Protein AF-A0A7I8CRF8-F1 (afdb_monomer)

Radius of gyration: 24.78 Å; Cα contacts (8 Å, |Δi|>4): 11; chains: 1; bounding box: 46×64×40 Å

Structure (mmCIF, N/CA/C/O backbone):
data_AF-A0A7I8CRF8-F1
#
_entry.id   AF-A0A7I8CRF8-F1
#
loop_
_atom_site.group_PDB
_atom_site.id
_atom_site.type_symbol
_atom_site.label_atom_id
_atom_site.label_alt_id
_atom_site.label_comp_id
_atom_site.label_asym_id
_atom_site.label_entity_id
_atom_site.label_seq_id
_atom_site.pdbx_PDB_ins_code
_atom_site.Cartn_x
_atom_site.Cartn_y
_atom_site.Cartn_z
_atom_site.occupancy
_atom_site.B_iso_or_equiv
_atom_site.auth_seq_id
_atom_site.auth_comp_id
_atom_site.auth_asym_id
_atom_site.auth_atom_id
_atom_site.pdbx_PDB_model_num
ATOM 1 N N . MET A 1 1 ? 6.081 2.551 10.876 1.00 61.94 1 MET A N 1
ATOM 2 C CA . MET A 1 1 ? 5.309 3.681 11.427 1.00 61.94 1 MET A CA 1
ATOM 3 C C . MET A 1 1 ? 3.916 3.158 11.685 1.00 61.94 1 MET A C 1
ATOM 5 O O . MET A 1 1 ? 3.297 2.678 10.746 1.00 61.94 1 MET A O 1
ATOM 9 N N . LEU A 1 2 ? 3.495 3.136 12.945 1.00 68.44 2 LEU A N 1
ATOM 10 C CA . LEU A 1 2 ? 2.118 2.809 13.303 1.00 68.44 2 LEU A CA 1
ATOM 11 C C . LEU A 1 2 ? 1.291 4.089 13.162 1.00 68.44 2 LEU A C 1
ATOM 13 O O . LEU A 1 2 ? 1.771 5.153 13.547 1.00 68.44 2 LEU A O 1
ATOM 17 N N . MET A 1 3 ? 0.104 3.992 12.561 1.00 83.19 3 MET A N 1
ATOM 18 C CA . MET A 1 3 ? -0.789 5.147 12.383 1.00 83.19 3 MET A CA 1
ATOM 19 C C . MET A 1 3 ? -1.726 5.363 13.582 1.00 83.19 3 MET A C 1
ATOM 21 O O . MET A 1 3 ? -2.337 6.417 13.696 1.00 83.19 3 MET A O 1
ATOM 25 N N . ALA A 1 4 ? -1.793 4.390 14.494 1.00 89.00 4 ALA A N 1
ATOM 26 C CA . ALA A 1 4 ? -2.470 4.466 15.783 1.00 89.00 4 ALA A CA 1
ATOM 27 C C . ALA A 1 4 ? -1.865 3.427 16.746 1.00 89.00 4 ALA A C 1
ATOM 29 O O . ALA A 1 4 ? -1.195 2.485 16.306 1.00 89.00 4 ALA A O 1
ATOM 30 N N . GLU A 1 5 ? -2.101 3.588 18.050 1.00 90.75 5 GLU A N 1
ATOM 31 C CA . GLU A 1 5 ? -1.760 2.554 19.035 1.00 90.75 5 GLU A CA 1
ATOM 32 C C . GLU A 1 5 ? -2.701 1.347 18.844 1.00 90.75 5 GLU A C 1
ATOM 34 O O . GLU A 1 5 ? -3.915 1.538 18.735 1.00 90.75 5 GLU A O 1
ATOM 39 N N . PRO A 1 6 ? -2.184 0.106 18.779 1.00 90.44 6 PRO A N 1
ATOM 40 C CA . PRO A 1 6 ? -3.030 -1.074 18.659 1.00 90.44 6 PRO A CA 1
ATOM 41 C C . PRO A 1 6 ? -3.899 -1.270 19.905 1.00 90.44 6 PRO A C 1
ATOM 43 O O . PRO A 1 6 ? -3.421 -1.139 21.033 1.00 90.44 6 PRO A O 1
ATOM 46 N N . LEU A 1 7 ? -5.153 -1.683 19.711 1.00 92.25 7 LEU A N 1
ATOM 47 C CA . LEU A 1 7 ? -5.987 -2.178 20.803 1.00 92.25 7 LEU A CA 1
ATOM 48 C C . LEU A 1 7 ? -5.454 -3.547 21.250 1.00 92.25 7 L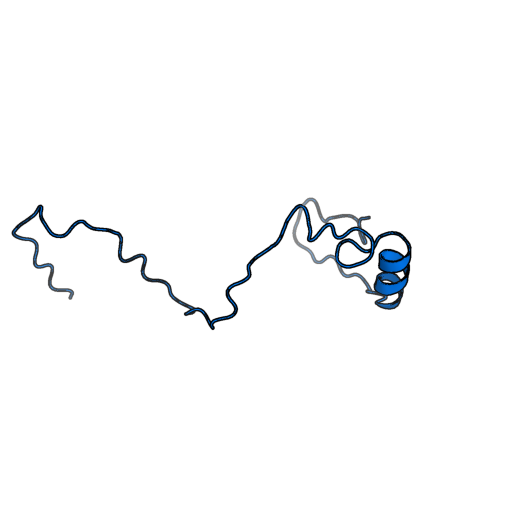EU A C 1
ATOM 50 O O . LEU A 1 7 ? -5.532 -4.525 20.510 1.00 92.25 7 LEU A O 1
ATOM 54 N N . ARG A 1 8 ? -4.849 -3.608 22.442 1.00 93.44 8 ARG A N 1
ATOM 55 C CA . ARG A 1 8 ? -4.158 -4.816 22.941 1.00 93.44 8 ARG A CA 1
ATOM 56 C C . ARG A 1 8 ? -5.023 -5.714 23.827 1.00 93.44 8 ARG A C 1
ATOM 58 O O . ARG A 1 8 ? -4.598 -6.818 24.156 1.00 93.44 8 ARG A O 1
ATOM 65 N N . SER A 1 9 ? -6.194 -5.246 24.246 1.00 94.25 9 SER A N 1
ATOM 66 C CA . SER A 1 9 ? -7.130 -5.986 25.094 1.00 94.25 9 SER A CA 1
ATOM 67 C C . SER A 1 9 ? -8.550 -5.432 24.963 1.00 94.25 9 SER A C 1
ATOM 69 O O . SER A 1 9 ? -8.732 -4.255 24.656 1.00 94.25 9 SER A O 1
ATOM 71 N N . GLY A 1 10 ? -9.546 -6.281 25.243 1.00 93.00 10 GLY A N 1
ATOM 72 C CA . GLY A 1 10 ? -10.965 -5.933 25.113 1.00 93.00 10 GLY A CA 1
ATOM 73 C C . GLY A 1 10 ? -11.454 -5.900 23.661 1.00 93.00 10 GLY A C 1
ATOM 74 O O . GLY A 1 10 ? -10.715 -6.227 22.735 1.00 93.00 10 GLY A O 1
ATOM 75 N N . GLU A 1 11 ? -12.719 -5.523 23.482 1.00 92.94 11 GLU A N 1
ATOM 76 C CA . GLU A 1 11 ? -13.354 -5.334 22.174 1.00 92.94 11 GLU A CA 1
ATOM 77 C C . GLU A 1 11 ? -13.393 -3.844 21.816 1.00 92.94 11 GLU A C 1
ATOM 79 O O . GLU A 1 11 ? -13.591 -2.993 22.687 1.00 92.94 11 GLU A O 1
ATOM 84 N N . GLY A 1 12 ? -13.207 -3.519 20.537 1.00 93.12 12 GLY A N 1
ATOM 85 C CA . GLY A 1 12 ? -13.258 -2.145 20.046 1.00 93.12 12 GLY A CA 1
ATOM 86 C C . GLY A 1 12 ? -12.672 -1.984 18.646 1.00 93.12 12 GLY A C 1
ATOM 87 O O . GLY A 1 12 ? -12.093 -2.913 18.084 1.00 93.12 12 GLY A O 1
ATOM 88 N N . GLU A 1 13 ? -12.813 -0.779 18.098 1.00 93.88 13 GLU A N 1
ATOM 89 C CA . GLU A 1 13 ? -12.317 -0.409 16.772 1.00 93.88 13 GLU A CA 1
ATOM 90 C C . GLU A 1 13 ? -11.226 0.660 16.879 1.00 93.88 13 GLU A C 1
ATOM 92 O O . GLU A 1 13 ? -11.313 1.587 17.686 1.00 93.88 13 GLU A O 1
ATOM 97 N N . VAL A 1 14 ? -10.198 0.543 16.037 1.00 93.50 14 VAL A N 1
ATOM 98 C CA . VAL A 1 14 ? -9.169 1.573 15.862 1.00 93.50 14 VAL A CA 1
ATOM 99 C C . VAL A 1 14 ? -9.438 2.268 14.536 1.00 93.50 14 VAL A C 1
ATOM 101 O O . VAL A 1 14 ? -9.236 1.686 13.471 1.00 93.50 14 VAL A O 1
ATOM 104 N N . ILE A 1 15 ? -9.905 3.511 14.611 1.00 92.69 15 ILE A N 1
ATOM 105 C CA . ILE A 1 15 ? -10.230 4.336 13.445 1.00 92.69 15 ILE A CA 1
ATOM 106 C C . ILE A 1 15 ? -9.074 5.305 13.200 1.00 92.69 15 ILE A C 1
ATOM 108 O O . ILE A 1 15 ? -8.556 5.910 14.140 1.00 92.69 15 ILE A O 1
ATOM 112 N N . VAL A 1 16 ? -8.666 5.452 11.940 1.00 93.81 16 VAL A N 1
ATOM 113 C CA . VAL A 1 16 ? -7.602 6.374 11.541 1.00 93.81 16 VAL A CA 1
ATOM 114 C C . VAL A 1 16 ? -7.895 6.994 10.181 1.00 93.81 16 VAL A C 1
ATOM 116 O O . VAL A 1 16 ? -8.360 6.312 9.267 1.00 93.81 16 VAL A O 1
ATOM 119 N N . ASP A 1 17 ? -7.577 8.279 10.050 1.00 93.25 17 ASP A N 1
ATOM 120 C CA . ASP A 1 17 ? -7.627 8.987 8.778 1.00 93.25 17 ASP A CA 1
ATOM 121 C C . ASP A 1 17 ? -6.363 8.713 7.963 1.00 93.25 17 ASP A C 1
ATOM 123 O O . ASP A 1 17 ? -5.234 8.816 8.454 1.00 93.25 17 ASP A O 1
ATOM 127 N N . LEU A 1 18 ? -6.553 8.382 6.689 1.00 92.88 18 LEU A N 1
ATOM 128 C CA . LEU A 1 18 ? -5.459 8.137 5.761 1.00 92.88 18 LEU A CA 1
ATOM 129 C C . LEU A 1 18 ? -5.269 9.348 4.852 1.00 92.88 18 LEU A C 1
ATOM 131 O O . LEU A 1 18 ? -6.132 9.672 4.039 1.00 92.88 18 LEU A O 1
ATOM 135 N N . ASP A 1 19 ? -4.098 9.972 4.943 1.00 92.00 19 ASP A N 1
ATOM 136 C CA . ASP A 1 19 ? -3.648 10.944 3.952 1.00 92.00 19 ASP A CA 1
ATOM 137 C C . ASP A 1 19 ? -2.836 10.233 2.862 1.00 92.00 19 ASP A C 1
ATOM 139 O O . ASP A 1 19 ? -1.670 9.867 3.047 1.00 92.00 19 ASP A O 1
ATOM 143 N N . PHE A 1 20 ? -3.456 10.038 1.698 1.00 92.75 20 PHE A N 1
ATOM 144 C CA . PHE A 1 20 ? -2.817 9.370 0.567 1.00 92.75 20 PHE A CA 1
ATOM 145 C C . PHE A 1 20 ? -1.650 10.163 -0.036 1.00 92.75 20 PHE A C 1
ATOM 147 O O . PHE A 1 20 ? -0.787 9.552 -0.666 1.00 92.75 20 PHE A O 1
ATOM 154 N N . SER A 1 21 ? -1.540 11.475 0.208 1.00 92.44 21 SER A N 1
ATOM 155 C CA . SER A 1 21 ? -0.388 12.267 -0.257 1.00 92.44 21 SER A CA 1
ATOM 156 C C . SER A 1 21 ? 0.934 11.801 0.373 1.00 92.44 21 SER A C 1
ATOM 158 O O . SER A 1 21 ? 2.017 11.958 -0.201 1.00 92.44 21 SER A O 1
ATOM 160 N N . LEU A 1 22 ? 0.857 11.149 1.538 1.00 91.25 22 LEU A N 1
ATOM 161 C CA . LEU A 1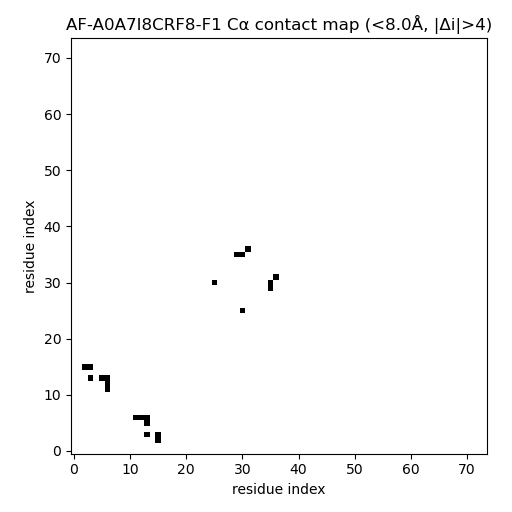 22 ? 2.013 10.585 2.225 1.00 91.25 22 LEU A CA 1
ATOM 162 C C . LEU A 1 22 ? 2.626 9.396 1.473 1.00 91.25 22 LEU A C 1
ATOM 164 O O . LEU A 1 22 ? 3.810 9.108 1.665 1.00 91.25 22 LEU A O 1
ATOM 168 N N . ILE A 1 23 ? 1.868 8.729 0.595 1.00 91.75 23 ILE A N 1
ATOM 169 C CA . ILE A 1 23 ? 2.372 7.625 -0.235 1.00 91.75 23 ILE A CA 1
ATOM 170 C C . ILE A 1 23 ? 3.440 8.140 -1.197 1.00 91.75 23 ILE A C 1
ATOM 172 O O . ILE A 1 23 ? 4.529 7.565 -1.272 1.00 91.75 23 ILE A O 1
ATOM 176 N N . ASP A 1 24 ? 3.164 9.243 -1.890 1.00 92.94 24 ASP A N 1
ATOM 177 C CA . ASP A 1 24 ? 4.093 9.812 -2.866 1.00 92.94 24 ASP A CA 1
ATOM 178 C C . ASP A 1 24 ? 5.362 10.305 -2.175 1.00 92.94 24 ASP A C 1
ATOM 180 O O . ASP A 1 24 ? 6.475 9.952 -2.572 1.00 92.94 24 ASP A O 1
ATOM 184 N N . ARG A 1 25 ? 5.205 11.008 -1.045 1.00 91.56 25 ARG A N 1
ATOM 185 C CA . ARG A 1 25 ? 6.339 11.424 -0.209 1.00 91.56 25 ARG A CA 1
ATOM 186 C C . ARG A 1 25 ? 7.177 10.227 0.252 1.00 91.56 25 ARG A C 1
ATOM 188 O O . ARG A 1 25 ? 8.404 10.307 0.261 1.00 91.56 25 ARG A O 1
ATOM 195 N N . ARG A 1 26 ? 6.548 9.105 0.618 1.00 91.25 26 ARG A N 1
ATOM 196 C CA . ARG A 1 26 ? 7.257 7.890 1.048 1.00 91.25 26 ARG A CA 1
ATOM 197 C C . ARG A 1 26 ? 8.019 7.223 -0.096 1.00 91.25 26 ARG A C 1
ATOM 199 O O . ARG A 1 26 ? 9.128 6.742 0.151 1.00 91.25 26 ARG A O 1
ATOM 206 N N . LYS A 1 27 ? 7.450 7.204 -1.305 1.00 91.62 27 LYS A N 1
ATOM 207 C CA . LYS A 1 27 ? 8.090 6.665 -2.516 1.00 91.62 27 LYS A CA 1
ATOM 208 C C . LYS A 1 27 ? 9.282 7.508 -2.964 1.00 91.62 27 LYS A C 1
ATOM 210 O O . LYS A 1 27 ? 10.289 6.941 -3.364 1.00 91.62 27 LYS A O 1
ATOM 215 N N . MET A 1 28 ? 9.230 8.835 -2.806 1.00 89.75 28 MET A N 1
ATOM 216 C CA . MET A 1 28 ? 10.385 9.706 -3.082 1.00 89.75 28 MET A CA 1
ATOM 217 C C . MET A 1 28 ? 11.611 9.348 -2.235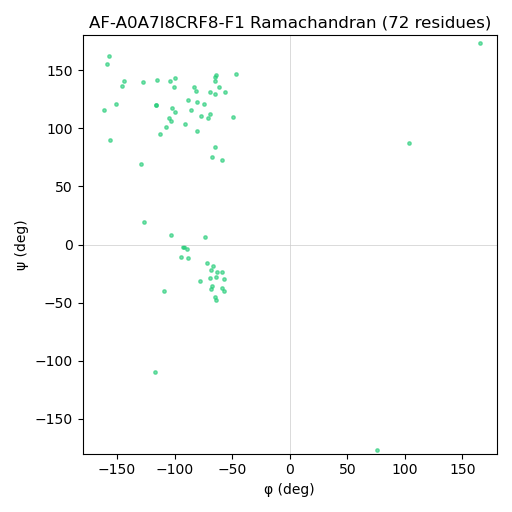 1.00 89.75 28 MET A C 1
ATOM 219 O O . MET A 1 28 ? 12.737 9.434 -2.713 1.00 89.75 28 MET A O 1
ATOM 223 N N . LEU A 1 29 ? 11.396 8.959 -0.974 1.00 91.69 29 LEU A N 1
ATOM 224 C CA . LEU A 1 29 ? 12.483 8.581 -0.069 1.00 91.69 29 LEU A CA 1
ATOM 225 C C . LEU A 1 29 ? 13.010 7.170 -0.349 1.00 91.69 29 LEU A C 1
ATOM 227 O O . LEU A 1 29 ? 14.183 6.899 -0.116 1.00 91.69 29 LEU A O 1
ATOM 231 N N . MET A 1 30 ? 12.146 6.262 -0.809 1.00 89.19 30 MET A N 1
ATOM 232 C CA . MET A 1 30 ? 12.532 4.911 -1.208 1.00 89.19 30 MET A CA 1
ATOM 233 C C . MET A 1 30 ? 11.441 4.302 -2.089 1.00 89.19 30 MET A C 1
ATOM 235 O O . MET A 1 30 ? 10.336 4.025 -1.615 1.00 89.19 30 MET A O 1
ATOM 239 N N . ASP A 1 31 ? 11.790 4.035 -3.342 1.00 90.94 31 ASP A N 1
ATOM 240 C CA . ASP A 1 31 ? 10.924 3.360 -4.303 1.00 90.94 31 ASP A CA 1
ATOM 241 C C . ASP A 1 31 ? 11.485 1.977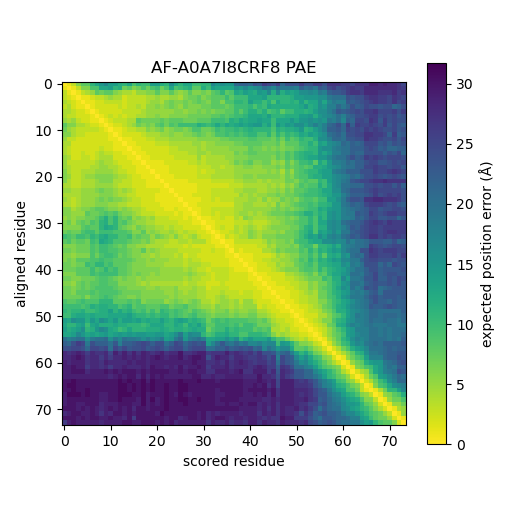 -4.653 1.00 90.94 31 ASP A C 1
ATOM 243 O O . ASP A 1 31 ? 12.359 1.834 -5.514 1.00 90.94 31 ASP A O 1
ATOM 247 N N . SER A 1 32 ? 10.988 0.952 -3.957 1.00 85.62 32 SER A N 1
ATOM 248 C CA . SER A 1 32 ? 11.428 -0.434 -4.144 1.00 85.62 32 SER A CA 1
ATOM 249 C C . SER A 1 32 ? 11.114 -0.983 -5.534 1.00 85.62 32 SER A C 1
ATOM 251 O O . SER A 1 32 ? 11.853 -1.840 -5.997 1.00 85.62 32 SER A O 1
ATOM 253 N N . ALA A 1 33 ? 10.065 -0.491 -6.204 1.00 86.38 33 ALA A N 1
ATOM 254 C CA . ALA A 1 33 ? 9.699 -0.924 -7.552 1.00 86.38 33 ALA A CA 1
ATOM 255 C C . ALA A 1 33 ? 10.320 -0.047 -8.666 1.00 86.38 33 ALA A C 1
ATOM 257 O O . ALA A 1 33 ? 10.130 -0.321 -9.852 1.00 86.38 33 ALA A O 1
ATOM 258 N N . GLY A 1 34 ? 11.060 1.002 -8.306 1.00 87.38 34 GLY A N 1
ATOM 259 C CA . GLY A 1 34 ? 11.708 1.919 -9.245 1.00 87.38 34 GLY A CA 1
ATOM 260 C C . GLY A 1 34 ? 13.225 1.888 -9.124 1.00 87.38 34 GLY A C 1
ATOM 261 O O . GLY A 1 34 ? 13.866 0.913 -9.500 1.00 87.38 34 GLY A O 1
ATOM 262 N N . HIS A 1 35 ? 13.821 2.961 -8.600 1.00 89.31 35 HIS A N 1
ATOM 263 C CA . HIS A 1 35 ? 15.281 3.151 -8.548 1.00 89.31 35 HIS A CA 1
ATOM 264 C C . HIS A 1 35 ? 16.042 2.026 -7.821 1.00 89.31 35 HIS A C 1
ATOM 266 O O . HIS A 1 35 ? 17.203 1.729 -8.128 1.00 89.31 35 HIS A O 1
ATOM 272 N N . TYR A 1 36 ? 15.387 1.394 -6.850 1.00 90.00 36 TYR A N 1
ATOM 273 C CA . TYR A 1 36 ? 15.976 0.304 -6.081 1.00 90.00 36 TYR A CA 1
ATOM 274 C C . TYR A 1 36 ? 15.744 -1.075 -6.702 1.00 90.00 36 TYR A C 1
ATOM 276 O O . TYR A 1 36 ? 16.310 -2.047 -6.204 1.00 90.00 36 TYR A O 1
ATOM 284 N N . ASN A 1 37 ? 14.983 -1.178 -7.797 1.00 91.50 37 ASN A N 1
ATOM 285 C CA . ASN A 1 37 ? 14.900 -2.434 -8.527 1.00 91.50 37 ASN A CA 1
ATOM 286 C C . ASN A 1 37 ? 16.259 -2.794 -9.147 1.00 91.50 37 ASN A C 1
ATOM 288 O O . ASN A 1 37 ? 17.032 -1.935 -9.583 1.00 91.50 37 ASN A O 1
ATOM 292 N N . ARG A 1 38 ? 16.546 -4.098 -9.156 1.00 93.00 38 ARG A N 1
ATOM 293 C CA . ARG A 1 38 ? 17.729 -4.725 -9.763 1.00 93.00 38 ARG A CA 1
ATOM 294 C C . ARG A 1 38 ? 17.263 -5.867 -10.669 1.00 93.00 38 ARG A C 1
ATOM 296 O O . ARG A 1 38 ? 17.411 -7.033 -10.296 1.00 93.00 38 ARG A O 1
ATOM 303 N N . PRO A 1 39 ? 16.611 -5.551 -11.804 1.00 91.56 39 PRO A N 1
ATOM 304 C CA . PRO A 1 39 ? 16.043 -6.559 -12.703 1.00 91.56 39 PRO A CA 1
ATOM 305 C C . PRO A 1 39 ? 17.089 -7.544 -13.244 1.00 91.56 39 PRO A C 1
ATOM 307 O O . PRO A 1 39 ? 16.753 -8.667 -13.600 1.00 91.56 39 PRO A O 1
ATOM 310 N N . GLU A 1 40 ? 18.357 -7.145 -13.271 1.00 93.50 40 GLU A N 1
ATOM 311 C CA . GLU A 1 40 ? 19.500 -7.981 -13.621 1.00 93.50 40 GLU A CA 1
ATOM 312 C C . GLU A 1 40 ? 19.859 -9.032 -12.554 1.00 93.50 40 GLU A C 1
ATOM 314 O O . GLU A 1 40 ? 20.582 -9.976 -12.861 1.00 93.50 40 GLU A O 1
ATOM 319 N N . LEU A 1 41 ? 19.362 -8.893 -11.318 1.00 94.81 41 LEU A N 1
ATOM 320 C CA . LEU A 1 41 ? 19.634 -9.816 -10.207 1.00 94.81 41 LEU A CA 1
ATOM 321 C C . LEU A 1 41 ? 18.417 -10.659 -9.810 1.00 94.81 41 LEU A C 1
ATOM 323 O O . LEU A 1 41 ? 18.570 -11.831 -9.472 1.00 94.81 41 LEU A O 1
ATOM 327 N N . LEU A 1 42 ? 17.219 -10.070 -9.803 1.00 92.69 42 LEU A N 1
ATOM 328 C CA . LEU A 1 42 ? 16.000 -10.728 -9.335 1.00 92.69 42 LEU A CA 1
ATOM 329 C C . LEU A 1 42 ? 14.793 -10.276 -10.156 1.00 92.69 42 LEU A C 1
ATOM 331 O O . LEU A 1 42 ? 14.584 -9.083 -10.372 1.00 92.69 42 LEU A O 1
ATOM 335 N N . SER A 1 43 ? 13.951 -11.239 -10.535 1.00 91.75 43 SER A N 1
ATOM 336 C CA . SER A 1 43 ? 12.641 -10.980 -11.131 1.00 91.75 43 SER A CA 1
ATOM 337 C C . SER A 1 43 ? 11.546 -11.732 -10.377 1.00 91.75 43 SER A C 1
ATOM 339 O O . SER A 1 43 ? 11.730 -12.872 -9.952 1.00 91.75 43 SER A O 1
ATOM 341 N N . LEU A 1 44 ? 10.401 -11.073 -10.196 1.00 92.50 44 LEU A N 1
ATOM 342 C CA . LEU A 1 44 ? 9.182 -11.690 -9.685 1.00 92.50 44 LEU A CA 1
ATOM 343 C C . LEU A 1 44 ? 8.274 -12.009 -10.872 1.00 92.50 44 LEU A C 1
ATOM 345 O O . LEU A 1 44 ? 7.773 -11.096 -11.530 1.00 92.50 44 LEU A O 1
ATOM 349 N N . MET A 1 45 ? 8.051 -13.295 -11.129 1.00 94.94 45 MET A N 1
ATOM 350 C CA . MET A 1 45 ? 7.065 -13.743 -12.109 1.00 94.94 45 MET A CA 1
ATOM 351 C C . MET A 1 45 ? 5.707 -13.881 -11.423 1.00 94.94 45 MET A C 1
ATOM 353 O O . MET A 1 45 ? 5.589 -14.586 -10.423 1.00 94.94 45 MET A O 1
ATOM 357 N N . ILE A 1 46 ? 4.690 -13.198 -11.947 1.00 94.12 46 ILE A N 1
ATOM 358 C CA . ILE A 1 46 ? 3.326 -13.247 -11.413 1.00 94.12 46 ILE A CA 1
ATOM 359 C C . ILE A 1 46 ? 2.425 -13.854 -12.477 1.00 94.12 46 ILE A C 1
ATOM 361 O O . ILE A 1 46 ? 2.275 -13.272 -13.553 1.00 94.12 46 ILE A O 1
ATOM 365 N N . ASP A 1 47 ? 1.793 -14.979 -12.150 1.00 95.00 47 ASP A N 1
ATOM 366 C CA . ASP A 1 47 ? 0.671 -15.479 -12.932 1.00 95.00 47 ASP A CA 1
ATOM 367 C C . ASP A 1 47 ? -0.568 -14.624 -12.639 1.00 95.00 47 ASP A C 1
ATOM 369 O O . ASP A 1 47 ? -0.982 -14.463 -11.489 1.00 95.00 47 ASP A O 1
ATOM 373 N N . ARG A 1 48 ? -1.116 -14.011 -13.688 1.00 94.88 48 ARG A N 1
ATOM 374 C CA . ARG A 1 48 ? -2.286 -13.130 -13.609 1.00 94.88 48 ARG A CA 1
ATOM 375 C C . ARG A 1 48 ? -3.563 -13.808 -14.096 1.00 94.88 48 ARG A C 1
ATOM 377 O O . ARG A 1 48 ? -4.575 -13.122 -14.241 1.00 94.88 48 ARG A O 1
ATOM 384 N N . THR A 1 49 ? -3.542 -15.112 -14.377 1.00 95.81 49 THR A N 1
ATOM 385 C CA . THR A 1 49 ? -4.773 -15.828 -14.711 1.00 95.81 49 THR A CA 1
ATOM 386 C C . THR A 1 49 ? -5.747 -15.780 -13.532 1.00 95.81 49 THR A C 1
ATOM 388 O O . THR A 1 49 ? -5.321 -15.982 -12.393 1.00 95.81 49 THR A O 1
ATOM 391 N N . PRO A 1 50 ? -7.046 -15.516 -13.767 1.00 93.75 50 PRO A N 1
ATOM 392 C CA . PRO A 1 50 ? -8.056 -15.608 -12.722 1.00 93.75 50 PRO A CA 1
ATOM 393 C C . PRO A 1 50 ? -8.054 -16.993 -12.076 1.00 93.75 50 PRO A C 1
ATOM 395 O O . PRO A 1 50 ? -8.099 -18.012 -12.763 1.00 93.75 50 PRO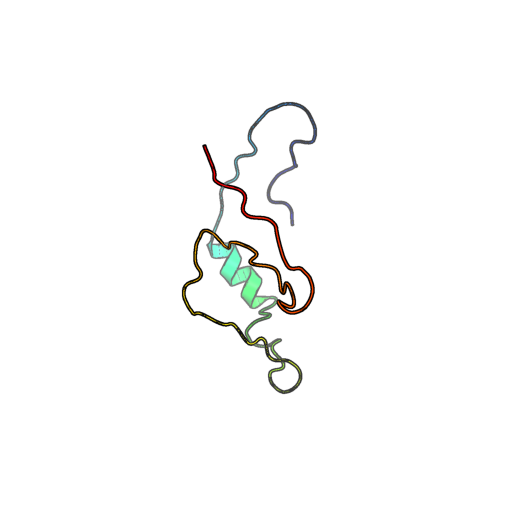 A O 1
ATOM 398 N N . THR A 1 51 ? -8.039 -17.009 -10.750 1.00 91.62 51 THR A N 1
ATOM 399 C CA . THR A 1 51 ? -7.981 -18.226 -9.942 1.00 91.62 51 THR A CA 1
ATOM 400 C C . THR A 1 51 ? -9.359 -18.520 -9.349 1.00 91.62 51 THR A C 1
ATOM 402 O O . THR A 1 51 ? -10.072 -17.599 -8.946 1.00 91.62 51 THR A O 1
ATOM 405 N N . ALA A 1 52 ? -9.753 -19.795 -9.303 1.00 91.81 52 ALA A N 1
ATOM 406 C CA . ALA A 1 52 ? -11.042 -20.203 -8.750 1.00 91.81 52 ALA A CA 1
ATOM 407 C C . ALA A 1 52 ? -11.142 -19.878 -7.245 1.00 91.81 52 ALA A C 1
ATOM 409 O O . ALA A 1 52 ? -10.166 -19.960 -6.505 1.00 91.81 52 ALA A O 1
ATOM 410 N N . HIS A 1 53 ? -12.340 -19.531 -6.766 1.00 89.69 53 HIS A N 1
ATOM 411 C CA . HIS A 1 53 ? -12.564 -19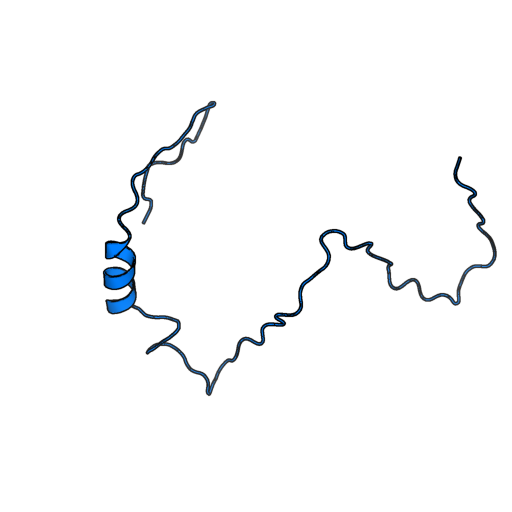.240 -5.340 1.00 89.69 53 HIS A CA 1
ATOM 412 C C . HIS A 1 53 ? -12.449 -20.479 -4.446 1.00 89.69 53 HIS A C 1
ATOM 414 O O . HIS A 1 53 ? -12.097 -20.367 -3.274 1.00 89.69 53 HIS A O 1
ATOM 420 N N . VAL A 1 54 ? -12.760 -21.651 -5.001 1.00 91.06 54 VAL A N 1
ATOM 421 C CA . VAL A 1 54 ? -12.657 -22.939 -4.321 1.00 91.06 54 VAL A CA 1
ATOM 422 C C . VAL A 1 54 ? -11.608 -23.758 -5.049 1.00 91.06 54 VAL A C 1
ATOM 424 O O . VAL A 1 54 ? -11.754 -24.054 -6.233 1.00 91.06 54 VAL A O 1
ATOM 427 N N . HIS A 1 55 ? -10.565 -24.132 -4.319 1.00 83.19 55 HIS A N 1
ATOM 428 C CA . HIS A 1 55 ? -9.625 -25.150 -4.752 1.00 83.19 55 HIS A CA 1
ATOM 429 C C . HIS A 1 55 ? -9.954 -26.418 -3.992 1.00 83.19 55 HIS A C 1
ATOM 431 O O . HIS A 1 55 ? -9.682 -26.526 -2.796 1.00 83.19 55 HIS A O 1
ATOM 437 N N . GLU A 1 56 ? -10.545 -27.383 -4.683 1.00 81.56 56 GLU A N 1
ATOM 438 C CA . GLU A 1 56 ? -10.491 -28.744 -4.190 1.00 81.56 56 GLU A CA 1
ATOM 439 C C . GLU A 1 56 ? -9.035 -29.181 -4.331 1.00 81.56 56 GLU A C 1
ATOM 441 O O . GLU A 1 56 ? -8.506 -29.269 -5.441 1.00 81.56 56 GLU A O 1
ATOM 446 N N . ASN A 1 57 ? -8.357 -29.383 -3.199 1.00 72.69 57 ASN A N 1
ATOM 447 C CA . ASN A 1 57 ? -7.062 -30.048 -3.173 1.00 72.69 57 ASN A CA 1
ATOM 448 C C . ASN A 1 57 ? -7.320 -31.509 -3.560 1.00 72.69 57 ASN A C 1
ATOM 450 O O . ASN A 1 57 ? -7.358 -32.401 -2.714 1.00 72.69 57 ASN A O 1
ATOM 454 N N . GLY A 1 58 ? -7.554 -31.745 -4.851 1.00 64.06 58 GLY A N 1
ATOM 455 C CA . GLY A 1 58 ? -7.497 -33.056 -5.462 1.00 64.06 58 GLY A CA 1
ATOM 456 C C . GLY A 1 58 ? -6.051 -33.478 -5.347 1.00 64.06 58 GLY A C 1
ATOM 457 O O . GLY A 1 58 ? -5.246 -33.184 -6.228 1.00 64.06 58 GLY A O 1
ATOM 458 N N . GLY A 1 59 ? -5.704 -34.036 -4.184 1.00 54.50 59 GLY A N 1
ATOM 459 C CA . GLY A 1 59 ? -4.353 -34.447 -3.874 1.00 54.50 59 GLY A CA 1
ATOM 460 C C . GLY A 1 59 ? -3.797 -35.223 -5.054 1.00 54.50 59 GLY A C 1
ATOM 461 O O . GLY A 1 59 ? -4.530 -35.937 -5.743 1.00 54.50 59 GLY A O 1
ATOM 462 N N . HIS A 1 60 ? -2.495 -35.091 -5.278 1.00 53.56 60 HIS A N 1
ATOM 463 C CA . HIS A 1 60 ? -1.735 -36.058 -6.051 1.00 53.56 60 HIS A CA 1
ATOM 464 C C . HIS A 1 6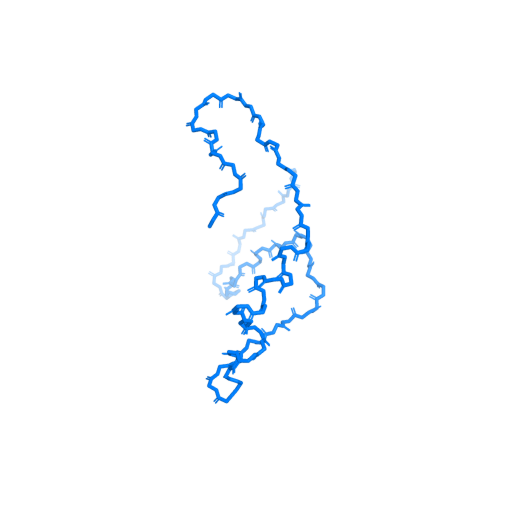0 ? -1.864 -37.436 -5.374 1.00 53.56 60 HIS A C 1
ATOM 466 O O . HIS A 1 60 ? -0.945 -37.922 -4.724 1.00 53.56 60 HIS A O 1
ATOM 472 N N . PHE A 1 61 ? -3.032 -38.065 -5.479 1.00 52.78 61 PHE A N 1
ATOM 473 C CA . PHE A 1 61 ? -3.226 -39.468 -5.216 1.00 52.78 61 PHE A CA 1
ATOM 474 C C . PHE A 1 61 ? -2.753 -40.146 -6.484 1.00 52.78 61 PHE A C 1
ATOM 476 O O . PHE A 1 61 ? -3.452 -40.186 -7.497 1.00 52.78 61 PHE A O 1
ATOM 483 N N . ASN A 1 62 ? -1.506 -40.607 -6.435 1.00 53.78 62 ASN A N 1
ATOM 484 C CA . ASN A 1 62 ? -1.003 -41.566 -7.392 1.00 53.78 62 ASN A CA 1
ATOM 485 C C . ASN A 1 62 ? -2.035 -42.707 -7.475 1.00 53.78 62 ASN A C 1
ATOM 487 O O . ASN A 1 62 ? -2.274 -43.416 -6.497 1.00 53.78 62 ASN A O 1
ATOM 491 N N . ARG A 1 63 ? -2.740 -42.783 -8.608 1.00 47.97 63 ARG A N 1
ATOM 492 C CA . ARG A 1 63 ? -3.973 -43.564 -8.801 1.00 47.97 63 ARG A CA 1
ATOM 493 C C . ARG A 1 63 ? -3.714 -45.073 -8.896 1.00 47.97 63 ARG A C 1
ATOM 495 O O . ARG A 1 63 ? -4.638 -45.833 -9.159 1.00 47.97 63 ARG A O 1
ATOM 502 N N . GLU A 1 64 ? -2.484 -45.520 -8.677 1.00 51.25 64 GLU A N 1
ATOM 503 C CA . GLU A 1 64 ? -2.095 -46.906 -8.931 1.00 51.25 64 GLU A CA 1
ATOM 504 C C . GLU A 1 64 ? -2.230 -47.861 -7.743 1.00 51.25 64 GLU A C 1
ATOM 506 O O . GLU A 1 64 ? -2.024 -49.048 -7.957 1.00 51.25 64 GLU A O 1
ATOM 511 N N . ASP A 1 65 ? -2.640 -47.427 -6.540 1.00 53.75 65 ASP A N 1
ATOM 512 C CA . ASP A 1 65 ? -2.423 -48.297 -5.371 1.00 53.75 65 ASP A CA 1
ATOM 513 C C . ASP A 1 65 ? -3.601 -48.661 -4.458 1.00 53.75 65 ASP A C 1
ATOM 515 O O . ASP A 1 65 ? -3.315 -49.130 -3.364 1.00 53.75 65 ASP A O 1
ATOM 519 N N . ARG A 1 66 ? -4.895 -48.548 -4.842 1.00 40.34 66 ARG A N 1
ATOM 520 C CA . ARG A 1 66 ? -5.993 -49.286 -4.142 1.00 40.34 66 ARG A CA 1
ATOM 521 C C . ARG A 1 66 ? -7.212 -49.633 -5.014 1.00 40.34 66 ARG A C 1
ATOM 523 O O . ARG A 1 66 ? -7.920 -48.723 -5.446 1.00 40.34 66 ARG A O 1
ATOM 530 N N . PRO A 1 67 ? -7.567 -50.923 -5.173 1.00 39.81 67 PRO A N 1
ATOM 531 C CA . PRO A 1 67 ? -8.910 -51.315 -5.573 1.00 39.81 67 PRO A CA 1
ATOM 532 C C . PRO A 1 67 ? -9.851 -51.284 -4.356 1.00 39.81 67 PRO A C 1
ATOM 534 O O . PRO A 1 67 ? -9.634 -51.989 -3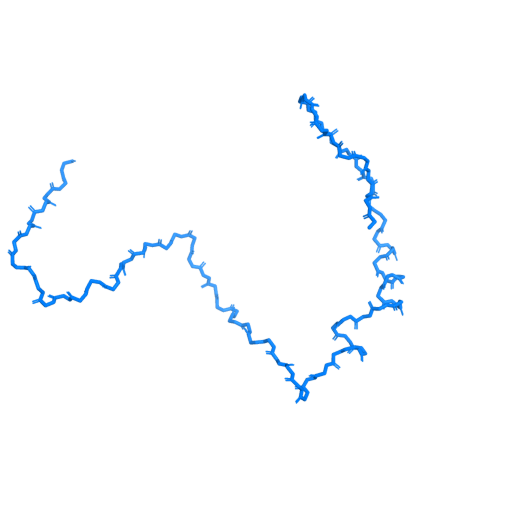.374 1.00 39.81 67 PRO A O 1
ATOM 537 N N . GLY A 1 68 ? -10.928 -50.502 -4.452 1.00 52.31 68 GLY A N 1
ATOM 538 C CA . GLY A 1 68 ? -12.127 -50.684 -3.629 1.00 52.31 68 GLY A CA 1
ATOM 539 C C . GLY A 1 68 ? -12.306 -49.704 -2.470 1.00 52.31 68 GLY A C 1
ATOM 540 O O . GLY A 1 68 ? -11.993 -50.017 -1.329 1.00 52.31 68 GLY A O 1
ATOM 541 N N . ALA A 1 69 ? -12.931 -48.563 -2.752 1.00 39.50 69 ALA A N 1
ATOM 542 C CA . ALA A 1 69 ? -13.820 -47.894 -1.803 1.00 39.50 69 ALA A CA 1
ATOM 543 C C . ALA A 1 69 ? -14.799 -47.017 -2.595 1.00 39.50 69 ALA A C 1
ATOM 545 O O . ALA A 1 69 ? -14.521 -45.862 -2.905 1.00 39.50 69 ALA A O 1
ATOM 546 N N . ILE A 1 70 ? -15.934 -47.604 -2.975 1.00 46.00 70 ILE A N 1
ATOM 547 C CA . ILE A 1 70 ? -17.119 -46.848 -3.378 1.00 46.00 70 ILE A CA 1
ATOM 548 C C . ILE A 1 70 ? -17.734 -46.348 -2.072 1.00 46.00 70 ILE A C 1
ATOM 550 O O . ILE A 1 70 ? -18.235 -47.156 -1.295 1.00 46.00 70 ILE A O 1
ATOM 554 N N . PHE A 1 71 ? -17.676 -45.044 -1.816 1.00 39.69 71 PHE A N 1
ATOM 555 C CA . PHE A 1 71 ? -18.550 -44.412 -0.832 1.00 39.69 71 PHE A CA 1
ATOM 556 C C . PHE A 1 71 ? -19.591 -43.597 -1.590 1.00 39.69 71 PHE A C 1
ATOM 558 O O . PHE A 1 71 ? -19.312 -42.522 -2.116 1.00 39.69 71 PHE A O 1
ATOM 565 N N . THR A 1 72 ? -20.783 -44.1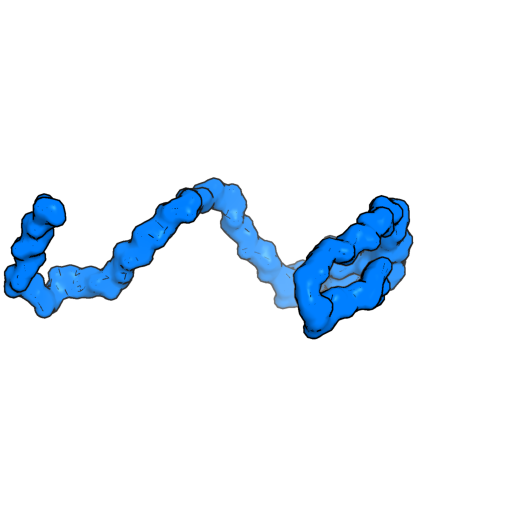82 -1.688 1.00 34.84 72 THR A N 1
ATOM 566 C CA . THR A 1 72 ? -22.018 -43.482 -2.032 1.00 34.84 72 THR A CA 1
ATOM 567 C C . THR A 1 72 ? -22.320 -42.490 -0.916 1.00 34.84 72 THR A C 1
ATOM 569 O O . THR A 1 72 ? -22.297 -42.855 0.258 1.00 34.84 72 THR A O 1
ATOM 572 N N . ILE A 1 73 ? -22.570 -41.245 -1.301 1.00 42.50 73 ILE A N 1
ATOM 573 C CA . ILE A 1 73 ? -23.016 -40.174 -0.415 1.00 42.50 73 ILE A CA 1
ATOM 574 C C . ILE A 1 73 ? -24.544 -40.286 -0.333 1.00 42.50 73 ILE A C 1
ATOM 576 O O . ILE A 1 73 ? -25.210 -40.149 -1.360 1.00 42.50 73 ILE A O 1
ATOM 580 N N . GLU A 1 74 ? -25.071 -40.587 0.854 1.00 43.16 74 GLU A N 1
ATOM 581 C CA . GLU A 1 74 ? -26.321 -39.958 1.305 1.00 43.16 74 GLU A CA 1
ATOM 582 C C . GLU A 1 74 ? -25.974 -38.632 1.983 1.00 43.16 74 GLU A C 1
ATOM 584 O O . GLU A 1 74 ? -24.944 -38.600 2.702 1.00 43.16 74 GLU A O 1
#

Foldseek 3Di:
DDQDDDPPDDDDDDDGDDDPVVVVVVCVVPPCPPPVDDVVVDDDDDDPPDDDPDDDCPDPPVVPDDDDDDDDDD

Mean predicted aligned error: 13.17 Å

pLDDT: mean 80.43, std 19.04, range [34.84, 95.81]

Sequence (74 aa):
MLMAEPLRSGEGEVIVDLDFSLIDRRKMLMDSAGHYNRPELLSLMIDRTPTAHVHENGGHFNREDRPGAIFTIE

Secondary structure (DSSP, 8-state):
--SS----SSS--------THHHHHHHHH--TTTTT--TTT-------S---S---------TTS---------

Solvent-accessible surface area (backbone atoms only — not comparable to full-atom values): 5682 Å² total; per-residue (Å²): 134,77,90,65,83,78,87,87,72,87,88,84,83,91,82,74,88,82,66,70,72,54,54,59,59,48,38,74,78,55,34,70,89,51,89,67,49,51,75,94,79,54,82,88,86,76,88,79,71,90,73,73,95,72,77,79,82,74,64,92,66,75,85,83,79,78,90,85,80,88,79,82,83,128